Protein AF-A0A357JJW5-F1 (afdb_monomer)

Foldseek 3Di:
DLVVLVVCLVVQAVPEAQEAEADDDASLVDDPVRVVVVVVSCVVRHHYDPPHHYYYHHDPVSDDPD

Sequence (66 aa):
LVKELQLRKGEFQNTTVTTIYFGGGTPSVLSIDEIQLLINTVYRYYKVIDGPEITLEANPDDLTTT

Mean predicted aligned error: 3.27 Å

pLDDT: mean 94.05, std 6.58, range [53.97, 98.38]

Secondary structure (DSSP, 8-state):
-HHHHHHHGGGGTT-EEEEEEE-SS-GGGS-HHHHHHHHHHHHHHSEEEEEEEEEE---GGG----

Nearest PDB structures (foldseek):
  1olt-assembly1_A  TM=8.961E-01  e=1.295E-02  Escherichia coli K-12
  8fmh-assembly1_B  TM=3.280E-01  e=4.572E+00  Pseudomonas syringae
  1vkj-assembly1_C  TM=2.553E-01  e=8.571E+00  Mus musculus
  3uan-assembly1_A  TM=2.369E-01  e=9.856E+00  Mus musculus

Structure (mmCIF, N/CA/C/O backbone):
data_AF-A0A357JJW5-F1
#
_entry.id   AF-A0A357JJW5-F1
#
loop_
_atom_site.group_PDB
_atom_site.id
_atom_site.type_symbol
_atom_site.label_atom_id
_atom_site.label_alt_id
_atom_site.label_comp_id
_atom_site.label_asym_id
_atom_site.label_entity_id
_atom_site.label_seq_id
_atom_site.pdbx_PDB_ins_code
_atom_site.Cartn_x
_atom_site.Cartn_y
_atom_site.Cartn_z
_atom_site.occupancy
_atom_site.B_iso_or_equiv
_atom_site.auth_seq_id
_atom_site.auth_comp_id
_atom_site.auth_asym_id
_atom_site.auth_atom_id
_atom_site.pdbx_PDB_model_num
ATOM 1 N N . LEU A 1 1 ? 8.942 -4.456 7.661 1.00 92.62 1 LEU A N 1
ATOM 2 C CA . LEU A 1 1 ? 7.656 -3.821 7.290 1.00 92.62 1 LEU A CA 1
ATOM 3 C C . LEU A 1 1 ? 6.456 -4.443 8.011 1.00 92.62 1 LEU A C 1
ATOM 5 O O . LEU A 1 1 ? 5.826 -3.737 8.778 1.00 92.62 1 LEU A O 1
ATOM 9 N N . VAL A 1 2 ? 6.177 -5.748 7.879 1.00 97.81 2 VAL A N 1
ATOM 10 C CA . VAL A 1 2 ? 5.036 -6.409 8.569 1.00 97.81 2 VAL A CA 1
ATOM 11 C C . VAL A 1 2 ? 4.990 -6.131 10.080 1.00 97.81 2 VAL A C 1
ATOM 13 O O . VAL A 1 2 ? 3.960 -5.720 10.609 1.00 97.81 2 VAL A O 1
ATOM 16 N N . LYS A 1 3 ? 6.125 -6.291 10.775 1.00 98.12 3 LYS A N 1
ATOM 17 C CA . LYS A 1 3 ? 6.228 -6.003 12.216 1.00 98.12 3 LYS A CA 1
ATOM 18 C C . LYS A 1 3 ? 5.894 -4.544 12.553 1.00 98.12 3 LYS A C 1
ATOM 20 O O . LYS A 1 3 ? 5.264 -4.291 13.570 1.00 98.12 3 LYS A O 1
ATOM 25 N N . GLU A 1 4 ? 6.283 -3.606 11.693 1.00 97.69 4 GLU A N 1
ATOM 26 C CA . GLU A 1 4 ? 6.017 -2.175 11.877 1.00 97.69 4 GLU A CA 1
ATOM 27 C C . GLU A 1 4 ? 4.517 -1.877 11.762 1.00 97.69 4 GLU A C 1
ATOM 29 O O . GLU A 1 4 ? 3.940 -1.270 12.660 1.00 97.69 4 GLU A O 1
ATOM 34 N N . LEU A 1 5 ? 3.861 -2.401 10.717 1.00 97.38 5 LEU A N 1
ATOM 35 C CA . LEU A 1 5 ? 2.406 -2.307 10.536 1.00 97.38 5 LEU A CA 1
ATOM 36 C C . LEU A 1 5 ? 1.653 -2.858 11.758 1.00 97.38 5 LEU A C 1
ATOM 38 O O . LEU A 1 5 ? 0.692 -2.265 12.243 1.00 97.38 5 LEU A O 1
ATOM 42 N N . GLN A 1 6 ? 2.121 -3.978 12.312 1.00 97.38 6 GLN A N 1
ATOM 43 C CA . GLN A 1 6 ? 1.520 -4.562 13.508 1.00 97.38 6 GLN A CA 1
ATOM 44 C C . GLN A 1 6 ? 1.691 -3.680 14.755 1.00 97.38 6 GLN A C 1
ATOM 46 O O . GLN A 1 6 ? 0.755 -3.588 15.554 1.00 97.38 6 GLN A O 1
ATOM 51 N N . LEU A 1 7 ? 2.868 -3.077 14.952 1.00 97.88 7 LEU A N 1
ATOM 52 C CA . LEU A 1 7 ? 3.155 -2.225 16.111 1.00 97.88 7 LEU A CA 1
ATOM 53 C C . LEU A 1 7 ? 2.372 -0.909 16.050 1.00 97.88 7 LEU A C 1
ATOM 55 O O . LEU A 1 7 ? 1.851 -0.463 17.070 1.00 97.88 7 LEU A O 1
ATOM 59 N N . ARG A 1 8 ? 2.231 -0.328 14.854 1.00 96.50 8 ARG A N 1
ATOM 60 C CA . ARG A 1 8 ? 1.640 1.004 14.658 1.00 96.50 8 ARG A CA 1
ATOM 61 C C . ARG A 1 8 ? 0.140 1.014 14.402 1.00 96.50 8 ARG A C 1
ATOM 63 O O . ARG A 1 8 ? -0.459 2.083 14.386 1.00 96.50 8 ARG A O 1
ATOM 70 N N . LYS A 1 9 ? -0.513 -0.145 14.270 1.00 95.62 9 LYS A N 1
ATOM 71 C CA . LYS A 1 9 ? -1.973 -0.238 14.058 1.00 95.62 9 LYS A CA 1
ATOM 72 C C . LYS A 1 9 ? -2.811 0.576 15.059 1.00 95.62 9 LYS A C 1
ATOM 74 O O . LYS A 1 9 ? -3.895 1.040 14.722 1.00 95.62 9 LYS A O 1
ATOM 79 N N . GLY A 1 10 ? -2.316 0.751 16.291 1.00 96.19 10 GLY A N 1
ATOM 80 C CA . GLY A 1 10 ? -2.979 1.536 17.336 1.00 96.19 10 GLY A CA 1
ATOM 81 C C . GLY A 1 10 ? -3.123 3.021 16.987 1.00 96.19 10 GLY A C 1
ATOM 82 O O . GLY A 1 10 ? -4.127 3.631 17.339 1.00 96.19 10 GLY A O 1
ATOM 83 N N . GLU A 1 11 ? -2.168 3.580 16.242 1.00 95.81 11 GLU A N 1
ATOM 84 C CA . GLU A 1 11 ? -2.153 4.994 15.839 1.00 95.81 11 GLU A CA 1
ATOM 85 C C . GLU A 1 11 ? -3.269 5.334 14.834 1.00 95.81 11 GLU A C 1
ATOM 87 O O . GLU A 1 11 ? -3.646 6.493 14.702 1.00 95.81 11 GLU A O 1
ATOM 92 N N . PHE A 1 12 ? -3.832 4.326 14.156 1.00 93.44 12 PHE A N 1
ATOM 93 C CA . PHE A 1 12 ? -4.765 4.497 13.037 1.00 93.44 12 PHE A CA 1
ATOM 94 C C . PHE A 1 12 ? -6.153 3.889 13.296 1.00 93.44 12 PHE A C 1
ATOM 96 O O . PHE A 1 12 ? -6.931 3.722 12.361 1.00 93.44 12 PHE A O 1
ATOM 103 N N . GLN A 1 13 ? -6.504 3.558 14.548 1.00 90.12 13 GLN A N 1
ATOM 104 C CA . GLN A 1 13 ? -7.769 2.865 14.867 1.00 90.12 13 GLN A CA 1
ATOM 105 C C . GLN A 1 13 ? -9.036 3.603 14.405 1.00 90.12 13 GLN A C 1
ATOM 107 O O . GLN A 1 13 ? -10.038 2.961 14.100 1.00 90.12 13 GLN A O 1
ATOM 112 N N . ASN A 1 14 ? -8.988 4.935 14.327 1.00 93.56 14 ASN A N 1
ATOM 113 C CA . ASN A 1 14 ? -10.111 5.774 13.895 1.00 93.56 14 ASN A CA 1
ATOM 114 C C . ASN A 1 14 ? -9.932 6.328 12.474 1.00 93.56 14 ASN A C 1
ATOM 116 O O . ASN A 1 14 ? -10.644 7.244 12.066 1.00 93.56 14 ASN A O 1
ATOM 120 N N . THR A 1 15 ? -8.986 5.780 11.713 1.00 95.94 15 THR A N 1
ATOM 121 C CA . THR A 1 15 ? -8.694 6.188 10.341 1.00 95.94 15 THR A CA 1
ATOM 122 C C . THR A 1 15 ? -9.098 5.072 9.392 1.00 95.94 15 THR A C 1
ATOM 124 O O . THR A 1 15 ? -8.869 3.894 9.656 1.00 95.94 15 THR A O 1
ATOM 127 N N . THR A 1 16 ? -9.719 5.442 8.275 1.00 97.69 16 THR A N 1
ATOM 128 C CA . THR A 1 16 ? -9.976 4.503 7.181 1.00 97.69 16 THR A CA 1
ATOM 129 C C . THR A 1 16 ? -8.976 4.776 6.067 1.00 97.69 16 THR A C 1
ATOM 131 O O . THR A 1 16 ? -8.850 5.912 5.617 1.00 97.69 16 THR A O 1
ATOM 134 N N . VAL A 1 17 ? -8.250 3.745 5.649 1.00 97.44 17 VAL A N 1
ATOM 135 C CA . VAL A 1 17 ? -7.273 3.803 4.562 1.00 97.44 17 VAL A CA 1
ATOM 136 C C . VAL A 1 17 ? -8.016 3.817 3.230 1.00 97.44 17 VAL A C 1
ATOM 138 O O . VAL A 1 17 ? -8.805 2.916 2.948 1.00 97.44 17 VAL A O 1
ATOM 141 N N . THR A 1 18 ? -7.755 4.837 2.416 1.00 98.06 18 THR A N 1
ATOM 142 C CA . THR A 1 18 ? -8.304 4.978 1.057 1.00 98.06 18 THR A CA 1
ATOM 143 C C . THR A 1 18 ? -7.278 4.679 -0.031 1.00 98.06 18 THR A C 1
ATOM 145 O O . THR A 1 18 ? -7.652 4.359 -1.155 1.00 98.06 18 THR A O 1
ATOM 148 N N . THR A 1 19 ? -5.992 4.775 0.314 1.00 97.75 19 THR A N 1
ATOM 149 C CA . THR A 1 19 ? -4.871 4.667 -0.619 1.00 97.75 19 THR A CA 1
ATOM 150 C C . THR A 1 19 ? -3.719 3.915 0.041 1.00 97.75 19 THR A C 1
ATOM 152 O O . THR A 1 19 ? -3.385 4.180 1.198 1.00 97.75 19 THR A O 1
ATOM 155 N N . ILE A 1 20 ? -3.095 2.998 -0.695 1.00 97.56 20 ILE A N 1
ATOM 156 C CA . ILE A 1 20 ? -1.857 2.311 -0.320 1.00 97.56 20 ILE A CA 1
ATOM 157 C C . ILE A 1 20 ? -0.806 2.675 -1.366 1.00 97.56 20 ILE A C 1
ATOM 159 O O . ILE A 1 20 ? -0.944 2.336 -2.537 1.00 97.56 20 ILE A O 1
ATOM 163 N N . TYR A 1 21 ? 0.250 3.361 -0.945 1.00 97.19 21 TYR A N 1
ATOM 164 C CA . TYR A 1 21 ? 1.331 3.774 -1.832 1.00 97.19 21 TYR A CA 1
ATOM 165 C C . TYR A 1 21 ? 2.641 3.101 -1.421 1.00 97.19 21 TYR A C 1
ATOM 167 O O . TYR A 1 21 ? 3.111 3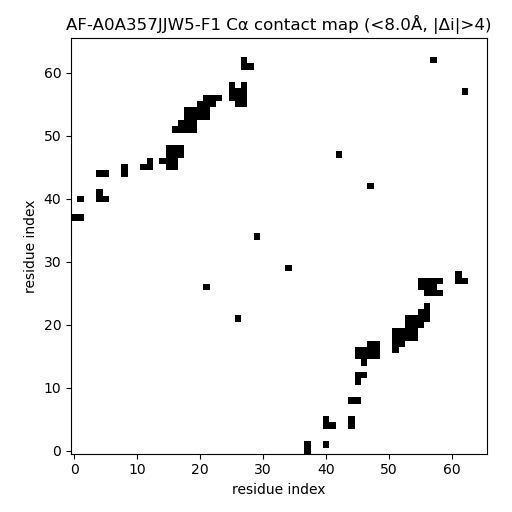.259 -0.292 1.00 97.19 21 TYR A O 1
ATOM 175 N N . PHE A 1 22 ? 3.216 2.339 -2.347 1.00 96.12 22 PHE A N 1
ATOM 176 C CA . PHE A 1 22 ? 4.541 1.746 -2.234 1.00 96.12 22 PHE A CA 1
ATOM 177 C C . PHE A 1 22 ? 5.528 2.639 -2.987 1.00 96.12 22 PHE A C 1
ATOM 179 O 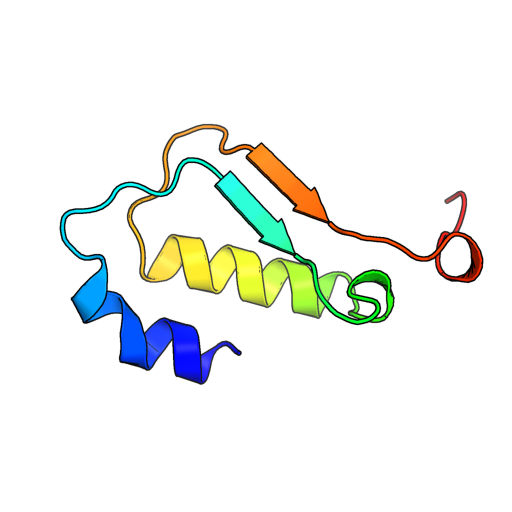O . PHE A 1 22 ? 5.610 2.569 -4.210 1.00 96.12 22 PHE A O 1
ATOM 186 N N . GLY A 1 23 ? 6.264 3.474 -2.256 1.00 92.56 23 GLY A N 1
ATOM 187 C CA . GLY A 1 23 ? 7.307 4.341 -2.809 1.00 92.56 23 GLY A CA 1
ATOM 188 C C . GLY A 1 23 ? 8.604 4.297 -2.003 1.00 92.56 23 GLY A C 1
ATOM 189 O O . GLY A 1 23 ? 8.720 3.538 -1.034 1.00 92.56 23 GLY A O 1
ATOM 190 N N . GLY A 1 24 ? 9.578 5.123 -2.386 1.00 87.75 24 GLY A N 1
ATOM 191 C CA . GLY A 1 24 ? 10.863 5.256 -1.694 1.00 87.75 24 GLY A CA 1
ATOM 192 C C . GLY A 1 24 ? 12.042 4.910 -2.596 1.00 87.75 24 GLY A C 1
ATOM 193 O O . GLY A 1 24 ? 12.334 5.660 -3.512 1.00 87.75 24 GLY A O 1
ATOM 194 N N . GLY A 1 25 ? 12.772 3.830 -2.294 1.00 86.44 25 GLY A N 1
ATOM 195 C CA . GLY A 1 25 ? 13.818 3.303 -3.183 1.00 86.44 25 GLY A CA 1
ATOM 196 C C . GLY A 1 25 ? 13.217 2.728 -4.473 1.00 86.44 25 GLY A C 1
ATOM 197 O O . GLY A 1 25 ? 12.550 3.433 -5.216 1.00 86.44 25 GLY A O 1
ATOM 198 N N . THR A 1 26 ? 13.394 1.428 -4.718 1.00 89.88 26 THR A N 1
ATOM 199 C CA . THR A 1 26 ? 12.777 0.748 -5.871 1.00 89.88 26 THR A CA 1
ATOM 200 C C . THR A 1 26 ? 11.853 -0.381 -5.395 1.00 89.88 26 THR A C 1
ATOM 202 O O . THR A 1 26 ? 12.297 -1.524 -5.270 1.00 89.88 26 THR A O 1
ATOM 205 N N . PRO A 1 27 ? 10.576 -0.087 -5.065 1.00 91.25 27 PRO A N 1
ATOM 206 C CA . PRO A 1 27 ? 9.616 -1.089 -4.595 1.00 91.25 27 PRO A CA 1
ATOM 207 C C . PRO A 1 27 ? 9.387 -2.252 -5.569 1.00 91.25 27 PRO A C 1
ATOM 209 O O . PRO A 1 27 ? 9.058 -3.343 -5.112 1.00 91.25 27 PRO A O 1
ATOM 212 N N . SER A 1 28 ? 9.607 -2.051 -6.874 1.00 89.69 28 SER A N 1
ATOM 213 C CA . SER A 1 28 ? 9.523 -3.094 -7.911 1.00 89.69 28 SER A CA 1
ATOM 214 C C . SER A 1 28 ? 10.515 -4.251 -7.754 1.00 89.69 28 SER A C 1
ATOM 216 O O . SER A 1 28 ? 10.336 -5.278 -8.397 1.00 89.69 28 SER A O 1
ATOM 218 N N . VAL A 1 29 ? 11.516 -4.134 -6.875 1.00 92.06 29 VAL A N 1
ATOM 219 C CA . VAL A 1 29 ? 12.415 -5.248 -6.519 1.00 92.06 29 VAL A CA 1
ATOM 220 C C . VAL A 1 29 ? 11.721 -6.288 -5.627 1.00 92.06 29 VAL A C 1
ATOM 222 O O . VAL A 1 29 ? 12.166 -7.434 -5.561 1.00 92.06 29 VAL A O 1
ATOM 225 N N . LEU A 1 30 ? 10.646 -5.914 -4.923 1.00 92.88 30 LEU A N 1
ATOM 226 C CA . LEU A 1 30 ? 9.878 -6.859 -4.113 1.00 92.88 30 LEU A CA 1
ATOM 227 C C . LEU A 1 30 ? 9.184 -7.883 -5.008 1.00 92.88 30 LEU A C 1
ATOM 229 O O . LEU A 1 30 ? 8.564 -7.543 -6.015 1.00 92.88 30 LEU A O 1
ATOM 233 N N . SER A 1 31 ? 9.224 -9.143 -4.587 1.00 93.69 31 SER A N 1
ATOM 234 C CA . SER A 1 31 ? 8.437 -10.189 -5.233 1.00 93.69 31 SER A CA 1
ATOM 235 C C . SER A 1 31 ? 6.932 -9.932 -5.084 1.00 93.69 31 SER A C 1
ATOM 237 O O . SER A 1 31 ? 6.472 -9.269 -4.149 1.00 93.69 31 SER A O 1
ATOM 239 N N . ILE A 1 32 ? 6.140 -10.524 -5.982 1.00 92.94 32 ILE A N 1
ATOM 240 C CA . ILE A 1 32 ? 4.671 -10.473 -5.922 1.00 92.94 32 ILE A CA 1
ATOM 241 C C . ILE A 1 32 ? 4.167 -10.975 -4.560 1.00 92.94 32 ILE A C 1
ATOM 243 O O . ILE A 1 32 ? 3.291 -10.352 -3.959 1.00 92.94 32 ILE A O 1
ATOM 247 N N . ASP A 1 33 ? 4.759 -12.052 -4.038 1.00 96.75 33 ASP A N 1
ATOM 248 C CA . ASP A 1 33 ? 4.393 -12.622 -2.738 1.00 96.75 33 ASP A CA 1
ATOM 249 C C . ASP A 1 33 ? 4.676 -11.656 -1.580 1.00 96.7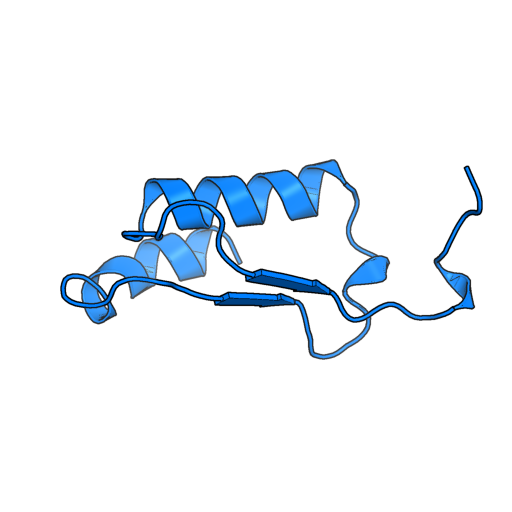5 33 ASP A C 1
ATOM 251 O O . ASP A 1 33 ? 3.878 -11.553 -0.645 1.00 96.75 33 ASP A O 1
ATOM 255 N N . GLU A 1 34 ? 5.779 -10.906 -1.637 1.00 96.69 34 GLU A N 1
ATOM 256 C CA . GLU A 1 34 ? 6.100 -9.890 -0.633 1.00 96.69 34 GLU A CA 1
ATOM 257 C C . GLU A 1 34 ? 5.125 -8.711 -0.687 1.00 96.69 34 GLU A C 1
ATOM 259 O O . GLU A 1 34 ? 4.627 -8.286 0.359 1.00 96.69 34 GLU A O 1
ATOM 264 N N . ILE A 1 35 ? 4.798 -8.210 -1.882 1.00 95.88 35 ILE A N 1
ATOM 265 C CA . ILE A 1 35 ? 3.804 -7.140 -2.055 1.00 95.88 35 ILE A CA 1
ATOM 266 C C . 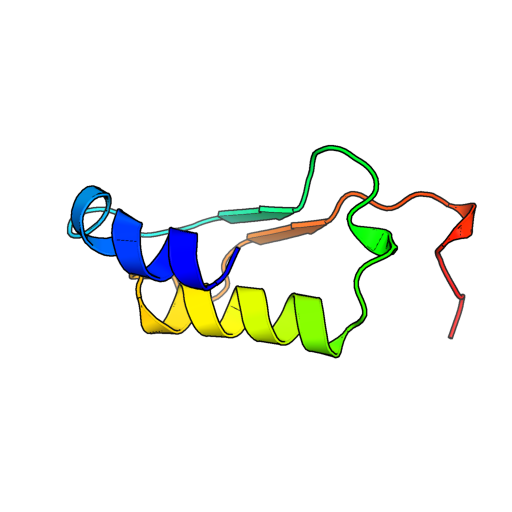ILE A 1 35 ? 2.442 -7.609 -1.527 1.00 95.88 35 ILE A C 1
ATOM 268 O O . ILE A 1 35 ? 1.813 -6.916 -0.722 1.00 95.88 35 ILE A O 1
ATOM 272 N N . GLN A 1 36 ? 2.015 -8.819 -1.895 1.00 97.12 36 GLN A N 1
ATOM 273 C CA . GLN A 1 36 ? 0.755 -9.396 -1.435 1.00 97.12 36 GLN A CA 1
ATOM 274 C C . GLN A 1 36 ? 0.738 -9.586 0.086 1.00 97.12 36 GLN A C 1
ATOM 276 O O . GLN A 1 36 ? -0.269 -9.293 0.7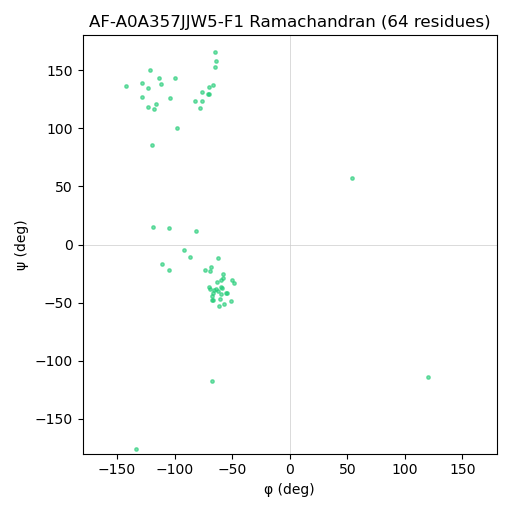35 1.00 97.12 36 GLN A O 1
ATOM 281 N N . LEU A 1 37 ? 1.849 -10.027 0.685 1.00 98.31 37 LEU A N 1
ATOM 282 C CA . LEU A 1 37 ? 1.986 -10.149 2.135 1.00 98.31 37 LEU A CA 1
ATOM 283 C C . LEU A 1 37 ? 1.804 -8.794 2.829 1.00 98.31 37 LEU A C 1
ATOM 285 O O . LEU A 1 37 ? 1.123 -8.718 3.858 1.00 98.31 37 LEU A O 1
ATOM 289 N N . LEU A 1 38 ? 2.381 -7.722 2.281 1.00 98.00 38 LEU A N 1
ATOM 290 C CA . LEU A 1 38 ? 2.234 -6.372 2.825 1.00 98.00 38 LEU A CA 1
ATOM 291 C C . LEU A 1 38 ? 0.795 -5.872 2.704 1.00 98.00 38 LEU A C 1
ATOM 293 O O . LEU A 1 38 ? 0.236 -5.433 3.709 1.00 98.00 38 LEU A O 1
ATOM 297 N N . ILE A 1 39 ? 0.172 -6.011 1.530 1.00 97.75 39 ILE A N 1
ATOM 298 C CA . ILE A 1 39 ? -1.233 -5.637 1.307 1.00 97.75 39 ILE A CA 1
ATOM 299 C C . ILE A 1 39 ? -2.137 -6.389 2.290 1.00 97.75 39 ILE A C 1
ATOM 301 O O . ILE A 1 39 ? -2.893 -5.770 3.038 1.00 97.75 39 ILE A O 1
ATOM 305 N N . ASN A 1 40 ? -1.997 -7.713 2.382 1.00 98.25 40 ASN A N 1
ATOM 306 C CA . ASN A 1 40 ? -2.774 -8.541 3.308 1.00 98.25 40 ASN A CA 1
ATOM 307 C C . ASN A 1 40 ? -2.573 -8.119 4.769 1.00 98.25 40 ASN A C 1
ATOM 309 O O . ASN A 1 40 ? -3.515 -8.125 5.561 1.00 98.25 40 ASN A O 1
ATOM 313 N N . THR A 1 41 ? -1.352 -7.729 5.138 1.00 98.31 41 THR A N 1
ATOM 314 C CA . THR A 1 41 ? -1.052 -7.227 6.483 1.00 98.31 41 THR A CA 1
ATOM 315 C C . THR A 1 41 ? -1.758 -5.898 6.757 1.00 98.31 41 THR A C 1
ATOM 317 O O . THR A 1 41 ? -2.276 -5.713 7.860 1.00 98.31 41 THR A O 1
ATOM 320 N N . VAL A 1 42 ? -1.827 -4.996 5.772 1.00 97.94 42 VAL A N 1
ATOM 321 C CA . VAL A 1 42 ? -2.594 -3.746 5.883 1.00 97.94 42 VAL A CA 1
ATOM 322 C C . VAL A 1 42 ? -4.076 -4.059 6.098 1.00 97.94 42 VAL A C 1
ATOM 324 O O . VAL A 1 42 ? -4.637 -3.639 7.108 1.00 97.94 42 VAL A O 1
ATOM 327 N N . TYR A 1 43 ? -4.690 -4.880 5.243 1.00 97.44 43 TYR A N 1
ATOM 328 C CA . TYR A 1 43 ? -6.100 -5.274 5.396 1.00 97.44 43 TYR A CA 1
ATOM 329 C C . TYR A 1 43 ? -6.397 -5.987 6.721 1.00 97.44 43 TYR A C 1
ATOM 331 O O . TYR A 1 43 ? -7.495 -5.871 7.262 1.00 97.44 43 TYR A O 1
ATOM 339 N N . ARG A 1 44 ? -5.427 -6.722 7.274 1.00 97.38 44 ARG A N 1
ATOM 340 C CA . ARG A 1 44 ? -5.586 -7.418 8.555 1.00 97.38 44 ARG A CA 1
ATOM 341 C C . ARG A 1 44 ? -5.654 -6.469 9.752 1.00 97.38 44 ARG A C 1
ATOM 343 O O . ARG A 1 44 ? -6.326 -6.790 10.732 1.00 97.38 44 ARG A O 1
ATOM 350 N N . TYR A 1 45 ? -4.897 -5.374 9.732 1.00 97.44 45 TYR A N 1
ATOM 351 C CA . TYR A 1 45 ? -4.713 -4.521 10.912 1.00 97.44 45 TYR A CA 1
ATOM 352 C C . TYR A 1 45 ? -5.361 -3.142 10.810 1.00 97.44 45 TYR A C 1
ATOM 354 O O . TYR A 1 45 ? -5.546 -2.505 11.847 1.00 97.44 45 TYR A O 1
ATOM 362 N N . TYR A 1 46 ? -5.722 -2.698 9.609 1.00 97.75 46 TYR A N 1
ATOM 363 C CA . TYR A 1 46 ? -6.277 -1.376 9.350 1.00 97.75 46 TYR A CA 1
ATOM 364 C C . TYR A 1 46 ? -7.657 -1.499 8.709 1.00 97.75 46 TYR A C 1
ATOM 366 O O . TYR A 1 46 ? -7.943 -2.448 7.982 1.00 97.75 46 TYR A O 1
ATOM 374 N N . LYS A 1 47 ? -8.521 -0.514 8.959 1.00 97.81 47 LYS A N 1
ATOM 375 C CA . LYS A 1 47 ? -9.790 -0.402 8.243 1.00 97.81 47 LYS A CA 1
ATOM 376 C C . LYS A 1 47 ? -9.507 0.191 6.866 1.00 97.81 47 LYS A C 1
ATOM 378 O O . LYS A 1 47 ? -9.042 1.322 6.782 1.00 97.81 47 LYS A O 1
ATOM 383 N N . VAL A 1 48 ? -9.789 -0.555 5.807 1.00 97.88 48 VAL A N 1
ATOM 384 C CA . VAL A 1 48 ? -9.583 -0.133 4.414 1.00 97.88 48 VAL A CA 1
ATOM 385 C C . VAL A 1 48 ? -10.949 0.007 3.744 1.00 97.88 48 VAL A C 1
ATOM 387 O O . VAL A 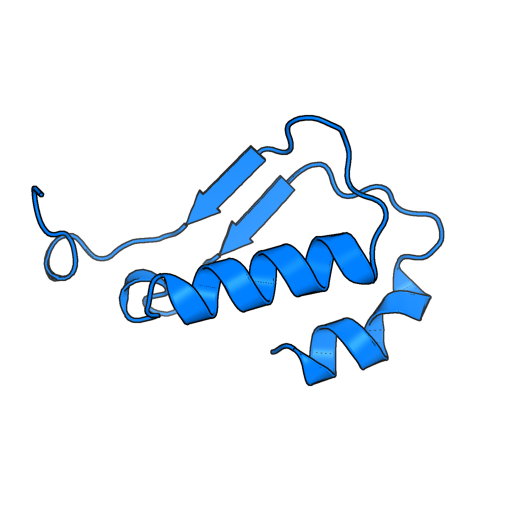1 48 ? -11.866 -0.749 4.075 1.00 97.88 48 VAL A O 1
ATOM 390 N N . ILE A 1 49 ? -11.119 0.997 2.866 1.00 98.12 49 ILE A N 1
ATOM 391 C CA . ILE A 1 49 ?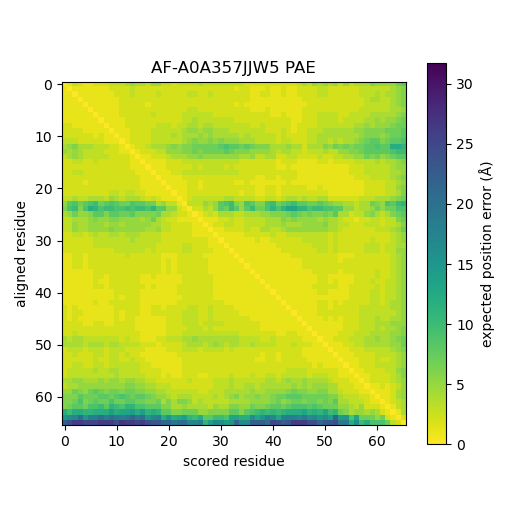 -12.340 1.106 2.050 1.00 98.12 49 ILE A CA 1
ATOM 392 C C . ILE A 1 49 ? -12.466 -0.074 1.082 1.00 98.12 49 ILE A C 1
ATOM 394 O O . ILE A 1 49 ? -11.500 -0.795 0.837 1.00 98.12 49 ILE 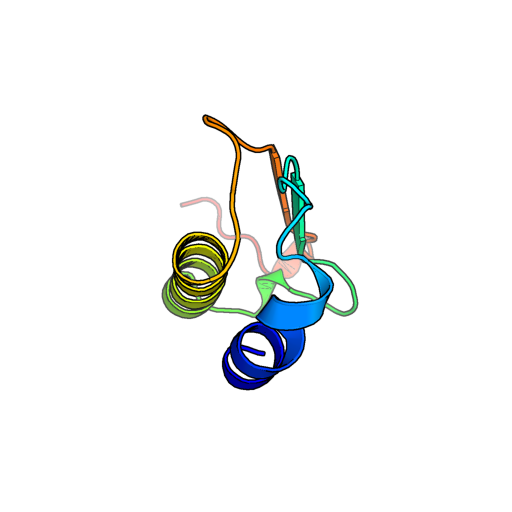A O 1
ATOM 398 N N . ASP A 1 50 ? -13.654 -0.239 0.504 1.00 97.12 50 ASP A N 1
ATOM 399 C CA . ASP A 1 50 ? -13.806 -1.086 -0.675 1.00 97.12 50 ASP A CA 1
ATOM 400 C C . ASP A 1 50 ? -13.144 -0.414 -1.888 1.00 97.12 50 ASP A C 1
ATOM 402 O O . ASP A 1 50 ? -13.282 0.797 -2.072 1.00 97.12 50 ASP A O 1
ATOM 406 N N . GLY A 1 51 ? -12.396 -1.190 -2.673 1.00 95.56 51 GLY A N 1
ATOM 407 C CA . GLY A 1 51 ? -11.637 -0.701 -3.829 1.00 95.56 51 GLY A CA 1
ATOM 408 C C . GLY A 1 51 ? -10.679 0.467 -3.532 1.00 95.56 51 GLY A C 1
ATOM 409 O O . GLY A 1 51 ? -10.820 1.515 -4.165 1.00 95.56 51 GLY A O 1
ATOM 410 N N . PRO A 1 52 ? -9.715 0.339 -2.596 1.00 97.81 52 PRO A N 1
ATOM 411 C CA . PRO A 1 52 ? -8.734 1.395 -2.365 1.00 97.81 52 PRO A CA 1
ATOM 412 C C . PRO A 1 52 ? -7.834 1.582 -3.591 1.00 97.81 52 PRO A C 1
ATOM 414 O O . PRO A 1 52 ?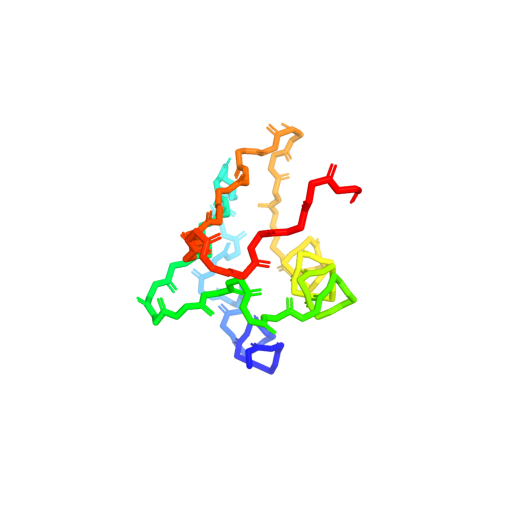 -7.562 0.634 -4.330 1.00 97.81 52 PRO A O 1
ATOM 417 N N . GLU A 1 53 ? -7.300 2.787 -3.765 1.00 98.38 53 GLU A N 1
ATOM 418 C CA . GLU A 1 53 ? -6.228 3.005 -4.736 1.00 98.38 53 GLU A CA 1
ATOM 419 C C . GLU A 1 53 ? -4.941 2.339 -4.227 1.00 98.38 53 GLU A C 1
ATOM 421 O O . GLU A 1 53 ? -4.536 2.554 -3.082 1.00 98.38 53 GLU A O 1
ATOM 426 N N . ILE A 1 54 ? -4.286 1.536 -5.067 1.00 97.50 54 ILE A N 1
ATOM 427 C CA . ILE A 1 54 ? -2.978 0.951 -4.765 1.00 97.50 54 ILE A CA 1
ATOM 428 C C . ILE A 1 54 ? -2.003 1.363 -5.862 1.00 97.50 54 ILE A C 1
ATOM 430 O O . ILE A 1 54 ? -2.189 1.006 -7.023 1.00 97.50 54 ILE A O 1
ATOM 434 N N . THR A 1 55 ? -0.956 2.086 -5.475 1.00 96.69 55 THR A N 1
ATOM 435 C CA . THR A 1 55 ? 0.054 2.630 -6.389 1.00 96.69 55 THR A CA 1
ATOM 436 C C . THR A 1 55 ? 1.433 2.128 -5.970 1.00 96.69 55 THR A C 1
ATOM 438 O O . THR A 1 55 ? 1.764 2.137 -4.784 1.00 96.69 55 THR A O 1
ATOM 441 N N . LEU A 1 56 ? 2.243 1.685 -6.932 1.00 95.06 56 LEU A N 1
ATOM 442 C CA . LEU A 1 56 ? 3.606 1.203 -6.712 1.00 95.06 56 LEU A CA 1
ATOM 443 C C . LEU A 1 56 ? 4.568 1.926 -7.657 1.00 95.06 56 LEU A C 1
ATOM 445 O O . LEU A 1 56 ? 4.359 1.937 -8.868 1.00 95.06 56 LEU A O 1
ATOM 449 N N . GLU A 1 57 ? 5.623 2.518 -7.101 1.00 95.25 57 GLU A N 1
ATOM 450 C CA . GLU A 1 57 ? 6.746 3.018 -7.889 1.00 95.25 57 GLU A CA 1
ATOM 451 C C . GLU A 1 57 ? 7.553 1.843 -8.442 1.00 95.25 57 GLU A C 1
ATOM 453 O O . GLU A 1 57 ? 7.949 0.941 -7.698 1.00 95.25 57 GLU A O 1
ATOM 458 N N . ALA A 1 58 ? 7.812 1.865 -9.746 1.00 92.81 58 ALA A N 1
ATOM 459 C CA . ALA A 1 58 ? 8.612 0.854 -10.415 1.00 92.81 58 ALA A CA 1
ATOM 460 C C . ALA A 1 58 ? 9.728 1.496 -11.235 1.00 92.81 58 ALA A C 1
ATOM 462 O O . ALA A 1 58 ? 9.511 2.497 -11.922 1.00 92.81 58 ALA A O 1
ATOM 463 N N . ASN A 1 59 ? 10.911 0.889 -11.193 1.00 90.88 59 ASN A N 1
ATOM 464 C CA . ASN A 1 59 ? 11.954 1.168 -12.170 1.00 90.88 59 ASN A CA 1
ATOM 465 C C . ASN A 1 59 ? 11.594 0.451 -13.487 1.00 90.88 59 ASN A C 1
ATOM 467 O O . ASN A 1 59 ? 11.286 -0.741 -13.438 1.00 90.88 59 ASN A O 1
ATOM 471 N N . PRO A 1 60 ? 11.635 1.125 -14.654 1.00 89.06 60 PRO A N 1
ATOM 472 C CA . PRO A 1 60 ? 11.398 0.487 -15.948 1.00 89.06 60 PRO A CA 1
ATOM 473 C C . PRO A 1 60 ? 12.185 -0.808 -16.189 1.00 89.06 60 PRO A C 1
ATOM 475 O O . PRO A 1 60 ? 11.653 -1.712 -16.826 1.00 89.06 60 PRO A O 1
ATOM 478 N N . ASP A 1 61 ? 13.407 -0.917 -15.660 1.00 90.31 61 ASP A N 1
ATOM 479 C CA . ASP A 1 61 ? 14.267 -2.097 -15.837 1.00 90.31 61 ASP A CA 1
ATOM 480 C C . ASP A 1 61 ? 13.762 -3.349 -15.094 1.00 90.31 61 ASP A C 1
ATOM 482 O O . ASP A 1 61 ? 14.097 -4.470 -15.477 1.00 90.31 61 ASP A O 1
ATOM 486 N N . ASP A 1 62 ? 12.945 -3.173 -14.051 1.00 87.75 62 ASP A N 1
ATOM 487 C CA . ASP A 1 62 ? 12.398 -4.277 -13.250 1.00 87.75 62 ASP A CA 1
ATOM 488 C C . ASP A 1 62 ? 11.099 -4.841 -13.850 1.00 87.75 62 ASP A C 1
ATOM 490 O O . ASP A 1 62 ? 10.586 -5.872 -13.408 1.00 87.75 62 ASP A O 1
ATOM 494 N N . LEU A 1 63 ? 10.527 -4.154 -14.842 1.00 84.44 63 LEU A N 1
ATOM 495 C CA . LEU A 1 63 ? 9.250 -4.526 -15.432 1.00 84.44 63 LEU A CA 1
ATOM 496 C C . LEU A 1 63 ? 9.444 -5.616 -16.484 1.00 84.44 63 LEU A C 1
ATOM 498 O O . LEU A 1 63 ? 10.146 -5.448 -17.481 1.00 84.44 63 LEU A O 1
ATOM 502 N N . THR A 1 64 ? 8.741 -6.727 -16.292 1.00 82.38 64 THR A N 1
ATOM 503 C CA . THR A 1 64 ? 8.598 -7.767 -17.313 1.00 82.38 64 THR A CA 1
ATOM 504 C C . THR A 1 64 ? 7.252 -7.601 -18.012 1.00 82.38 64 THR A C 1
ATOM 506 O O . THR A 1 64 ? 6.261 -7.203 -17.408 1.00 82.38 64 THR A O 1
ATOM 509 N N . THR A 1 65 ? 7.206 -7.849 -19.320 1.00 76.69 65 THR A N 1
ATOM 510 C CA . THR A 1 65 ? 6.014 -7.623 -20.158 1.00 76.69 65 THR A CA 1
ATOM 511 C C . THR A 1 65 ? 4.976 -8.746 -20.081 1.00 76.69 65 THR A C 1
ATOM 513 O O . THR A 1 65 ? 4.093 -8.806 -20.936 1.00 76.69 65 THR A O 1
ATOM 516 N N . THR A 1 66 ? 5.106 -9.674 -19.130 1.00 53.97 66 THR A N 1
ATOM 517 C CA . THR A 1 66 ? 4.380 -10.956 -19.121 1.00 53.97 66 THR A CA 1
ATOM 518 C C . THR A 1 66 ? 3.502 -11.109 -17.894 1.00 53.97 66 THR A C 1
ATOM 520 O O . THR A 1 66 ? 4.003 -10.836 -16.784 1.00 53.97 66 THR A O 1
#

Solvent-accessible surface area (backbone atoms only — not comparable to full-atom values): 4157 Å² total; per-residue (Å²): 108,69,69,54,54,65,70,50,32,75,84,41,73,92,46,71,44,55,65,47,78,42,68,80,83,61,50,48,75,54,50,72,68,54,52,50,50,49,53,52,49,46,62,72,60,43,51,60,53,86,86,49,51,77,48,70,45,64,49,78,88,65,61,70,100,122

Radius of gyration: 13.04 Å; Cα contacts (8 Å, |Δi|>4): 62; chains: 1; bounding box: 28×19×38 Å